Protein AF-A0A8J4UG43-F1 (afdb_monomer)

pLDDT: mean 91.58, std 9.2, range [44.0, 98.44]

Mean predicted aligned error: 5.38 Å

Radius of gyration: 19.92 Å; Cα contacts (8 Å, |Δi|>4): 202; chains: 1; bounding box: 54×33×52 Å

Solvent-accessible surface area (backbone atoms only — not comparable to full-atom values): 10494 Å² total; per-residue (Å²): 132,81,56,69,55,61,53,31,45,53,49,26,54,75,75,66,57,68,67,96,43,93,87,54,77,68,93,48,32,61,61,48,45,53,50,62,75,67,64,68,85,83,70,58,54,83,41,35,83,60,60,64,52,72,51,45,75,78,37,59,25,70,85,24,69,47,78,42,70,67,88,62,90,54,95,55,80,88,52,62,38,38,77,36,69,38,96,32,69,54,40,71,48,70,89,78,58,53,53,85,73,71,46,45,68,70,55,48,74,74,65,58,68,90,84,86,84,85,63,78,50,58,58,57,38,90,40,59,48,76,48,80,60,77,47,72,45,60,48,98,85,68,45,77,76,46,78,51,63,68,82,70,48,76,42,60,54,73,48,87,50,59,80,45,112

Nearest PDB structures (foldseek):
  8zuh-assembly2_C  TM=9.107E-01  e=2.304E-14  Bos taurus
  8zuh-assembly1_A  TM=9.076E-01  e=2.968E-14  Bos taurus
  2e31-assembly1_A  TM=8.973E-01  e=3.809E-11  Mus musculus
  3wso-assembly1_A  TM=8.704E-01  e=3.150E-11  Homo sapiens
  2rj2-assembly1_A  TM=9.251E-01  e=3.012E-09  Mus musculus

InterPro domains:
  IPR007397 F-box associated (FBA) domain [PF04300] (33-165)
  IPR007397 F-box associated (FBA) domain [PS51114] (32-165)
  IPR007397 F-box associated (FBA) domain [SM01198] (29-164)
  IPR008979 Galactose-binding-like domain superfamily [SSF49785] (29-165)
  IPR039752 F-box only protein [PTHR12125] (2-164)

Structure (mmCIF, N/CA/C/O backbone):
data_AF-A0A8J4UG43-F1
#
_entry.id   AF-A0A8J4UG43-F1
#
loop_
_atom_site.group_PDB
_atom_site.id
_atom_site.type_symbol
_atom_site.label_atom_id
_atom_site.label_alt_id
_atom_site.label_comp_id
_atom_site.label_asym_id
_atom_site.label_entity_id
_atom_site.label_seq_id
_atom_site.pdbx_PDB_ins_code
_atom_site.Cartn_x
_atom_site.Cartn_y
_atom_site.Cartn_z
_atom_site.occupancy
_atom_site.B_iso_or_equiv
_atom_site.auth_seq_id
_atom_site.auth_comp_id
_atom_site.auth_asym_id
_atom_site.auth_atom_id
_atom_site.pdbx_PDB_model_num
ATOM 1 N N . MET A 1 1 ? -34.889 11.822 26.744 1.00 44.00 1 MET A N 1
ATOM 2 C CA . MET A 1 1 ? -33.755 1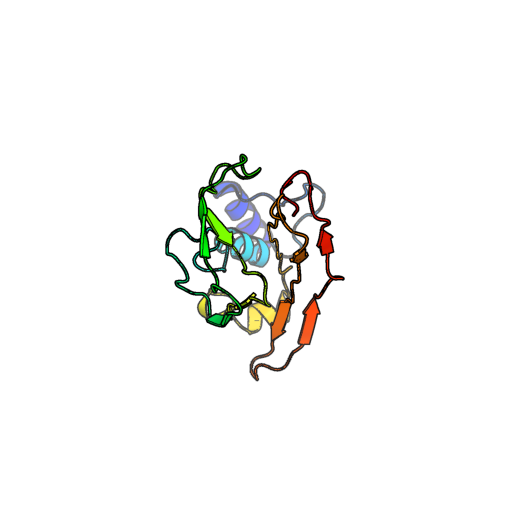0.911 26.492 1.00 44.00 1 MET A CA 1
ATOM 3 C C . MET A 1 1 ? -33.428 11.083 25.016 1.00 44.00 1 MET A C 1
ATOM 5 O O . MET A 1 1 ? -34.271 10.751 24.198 1.00 44.00 1 MET A O 1
ATOM 9 N N . VAL A 1 2 ? -32.352 11.799 24.679 1.00 48.59 2 VAL A N 1
ATOM 10 C CA . VAL A 1 2 ? -31.988 12.043 23.271 1.00 48.59 2 VAL A CA 1
ATOM 11 C C . VAL A 1 2 ? -31.530 10.707 22.702 1.00 48.59 2 VAL A C 1
ATOM 13 O O . VAL A 1 2 ? -30.655 10.079 23.294 1.00 48.59 2 VAL A O 1
ATOM 16 N N . ASP A 1 3 ? -32.149 10.252 21.617 1.00 66.00 3 ASP A N 1
ATOM 17 C CA . ASP A 1 3 ? -31.698 9.061 20.905 1.00 66.00 3 ASP A CA 1
ATOM 18 C C . ASP A 1 3 ? -30.245 9.291 20.456 1.00 66.00 3 ASP A C 1
ATOM 20 O O . ASP A 1 3 ? -29.965 10.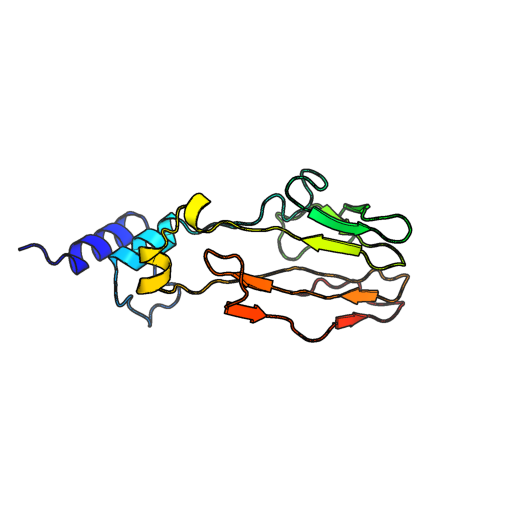196 19.663 1.00 66.00 3 ASP A O 1
ATOM 24 N N . ASN A 1 4 ? -29.315 8.512 21.024 1.00 77.62 4 ASN A N 1
ATOM 25 C CA . ASN A 1 4 ? -27.881 8.579 20.727 1.00 77.62 4 ASN A CA 1
ATOM 26 C C . ASN A 1 4 ? -27.651 8.489 19.207 1.00 77.62 4 ASN A C 1
ATOM 28 O O . ASN A 1 4 ? -26.819 9.199 18.650 1.00 77.62 4 ASN A O 1
ATOM 32 N N . THR A 1 5 ? -28.476 7.697 18.523 1.00 81.56 5 THR A N 1
ATOM 33 C CA . THR A 1 5 ? -28.473 7.506 17.071 1.00 81.56 5 THR A CA 1
ATOM 34 C C . THR A 1 5 ? -28.768 8.809 16.330 1.00 81.56 5 THR A C 1
ATOM 36 O O . THR A 1 5 ? -27.956 9.252 15.516 1.00 81.56 5 THR A O 1
ATOM 39 N N . ALA A 1 6 ? -29.881 9.470 16.667 1.00 84.25 6 ALA A N 1
ATOM 40 C CA . ALA A 1 6 ? -30.313 10.715 16.032 1.00 84.25 6 ALA A CA 1
ATOM 41 C C . ALA A 1 6 ? -29.312 11.858 16.263 1.00 84.25 6 ALA A C 1
ATOM 43 O O . ALA A 1 6 ? -29.104 12.701 15.389 1.00 84.25 6 ALA A O 1
ATOM 44 N N . PHE A 1 7 ? -28.647 11.872 17.424 1.00 87.94 7 PHE A N 1
ATOM 45 C CA . PHE A 1 7 ? -27.578 12.828 17.702 1.00 87.94 7 PHE A CA 1
ATOM 46 C C . PHE A 1 7 ? -26.383 12.656 16.749 1.00 87.94 7 PHE A C 1
ATOM 48 O O . PHE A 1 7 ? -25.916 13.639 16.165 1.00 87.94 7 PHE A O 1
ATOM 55 N N . TRP A 1 8 ? -25.885 11.427 16.570 1.00 87.38 8 TRP A N 1
ATOM 56 C CA . TRP A 1 8 ? -24.735 11.166 15.694 1.00 87.38 8 TRP A CA 1
ATOM 57 C C . TRP A 1 8 ? -25.068 11.315 14.213 1.00 87.38 8 TRP A C 1
ATOM 59 O O . TRP A 1 8 ? -24.236 11.821 13.458 1.00 87.38 8 TRP A O 1
ATOM 69 N N . GLU A 1 9 ? -26.276 10.941 13.803 1.00 87.00 9 GLU A N 1
ATOM 70 C CA . GLU A 1 9 ? -26.775 11.170 12.447 1.00 87.00 9 GLU A CA 1
ATOM 71 C C . GLU A 1 9 ? -26.814 12.667 12.112 1.00 87.00 9 GLU A C 1
ATOM 73 O O . GLU A 1 9 ? -26.222 13.108 11.121 1.00 87.00 9 GLU A O 1
ATOM 78 N N . GLU A 1 10 ? -27.428 13.479 12.978 1.00 87.69 10 GLU A N 1
ATOM 79 C CA . GLU A 1 10 ? -27.500 14.929 12.786 1.00 87.69 10 GLU A CA 1
ATOM 80 C C . GLU A 1 10 ? -26.104 15.561 12.768 1.00 87.69 10 GLU A C 1
ATOM 82 O O . GLU A 1 10 ? -25.826 16.459 11.967 1.00 87.69 10 GLU A O 1
ATOM 87 N N . ARG A 1 11 ? -25.188 15.067 13.606 1.00 89.31 11 ARG A N 1
ATOM 88 C CA . ARG A 1 11 ? -23.796 15.516 13.597 1.00 89.31 11 ARG A CA 1
ATOM 89 C C . ARG A 1 11 ? -23.087 15.170 12.288 1.00 89.31 11 ARG A C 1
ATOM 91 O O . ARG A 1 11 ? -22.426 16.041 11.724 1.00 89.31 11 ARG A O 1
ATOM 98 N N . CYS A 1 12 ? -23.244 13.944 11.784 1.00 89.44 12 CYS A N 1
ATOM 99 C CA . CYS A 1 12 ? -22.698 13.543 10.486 1.00 89.44 12 CYS A CA 1
ATOM 100 C C . CYS A 1 12 ? -23.204 14.458 9.373 1.00 89.44 12 CYS A C 1
ATOM 102 O O . CYS A 1 12 ? -22.407 14.958 8.581 1.00 89.44 12 CYS A O 1
ATOM 104 N N . ARG A 1 13 ? -24.511 14.743 9.367 1.00 87.44 13 ARG A N 1
ATOM 105 C CA . ARG A 1 13 ? -25.145 15.632 8.391 1.00 87.44 13 ARG A CA 1
ATOM 106 C C . ARG A 1 13 ? -24.562 17.045 8.431 1.00 87.44 13 ARG A C 1
ATOM 108 O O . ARG A 1 13 ? -24.238 17.587 7.377 1.00 87.44 13 ARG A O 1
ATOM 115 N N . ARG A 1 14 ? -24.400 17.629 9.625 1.00 90.31 14 ARG A N 1
ATOM 116 C CA . ARG A 1 14 ? -23.824 18.978 9.811 1.00 90.31 14 ARG A CA 1
ATOM 117 C C . ARG A 1 14 ? -22.368 19.070 9.370 1.00 90.31 14 ARG A C 1
ATOM 119 O O . ARG A 1 14 ? -21.974 20.084 8.807 1.00 90.31 14 ARG A O 1
ATOM 126 N N . GLU A 1 15 ? -21.585 18.023 9.617 1.00 91.56 15 GLU A N 1
ATOM 127 C CA . GLU A 1 15 ? -20.172 17.953 9.218 1.00 91.56 15 GLU A CA 1
ATOM 128 C C . GLU A 1 15 ? -19.986 17.439 7.771 1.00 91.56 15 GLU A C 1
ATOM 130 O O . GLU A 1 15 ? -18.860 17.317 7.295 1.00 91.56 15 GLU A O 1
ATOM 135 N N . GLY A 1 16 ? -21.077 17.172 7.042 1.00 87.94 16 GLY A N 1
ATOM 136 C CA . GLY A 1 16 ? -21.054 16.790 5.627 1.00 87.94 16 GLY A CA 1
ATOM 137 C C . GLY A 1 16 ? -20.704 15.324 5.352 1.00 87.94 16 GLY A C 1
ATOM 138 O O . GLY A 1 16 ? -20.511 14.953 4.192 1.00 87.94 16 GLY A O 1
ATOM 139 N N . TYR A 1 17 ? -20.649 14.472 6.377 1.00 87.12 17 TYR A N 1
ATOM 140 C CA . TYR A 1 17 ? -20.407 13.042 6.211 1.00 87.12 17 TYR A CA 1
ATOM 141 C C . TYR A 1 17 ? -21.665 12.344 5.697 1.00 87.12 17 TYR A C 1
ATOM 143 O O . TYR A 1 17 ? -22.725 12.389 6.321 1.00 87.12 17 TYR A O 1
ATOM 151 N N . LYS A 1 18 ? -21.532 11.672 4.553 1.00 79.50 18 LYS A N 1
ATOM 152 C CA . LYS A 1 18 ? -22.605 10.904 3.918 1.00 79.50 18 LYS A CA 1
ATOM 153 C C . LYS A 1 18 ? -22.170 9.450 3.747 1.00 79.50 18 LYS A C 1
ATOM 155 O O . LYS A 1 18 ? -20.999 9.219 3.426 1.00 79.50 18 LYS A O 1
ATOM 160 N N . PRO A 1 19 ? -23.071 8.473 3.944 1.00 74.31 19 PRO A N 1
ATOM 161 C CA . PRO A 1 19 ? -22.784 7.084 3.615 1.00 74.31 19 PRO A CA 1
ATOM 162 C C . PRO A 1 19 ? -22.333 6.963 2.157 1.00 74.31 19 PRO A C 1
ATOM 164 O O . PRO A 1 19 ? -22.880 7.617 1.273 1.00 74.31 19 PRO A O 1
ATOM 167 N N . LEU A 1 20 ? -21.342 6.108 1.897 1.00 65.38 20 LEU A N 1
ATOM 168 C CA . LEU A 1 20 ? -20.841 5.852 0.538 1.00 65.38 20 LEU A CA 1
ATOM 169 C C . LEU A 1 20 ? -21.920 5.277 -0.391 1.00 65.38 20 LEU A C 1
ATOM 171 O O . LEU A 1 20 ? -21.807 5.383 -1.607 1.00 65.38 20 LEU A O 1
ATOM 175 N N . ASN A 1 21 ? -22.953 4.662 0.185 1.00 64.50 21 ASN A N 1
ATOM 176 C CA . ASN A 1 21 ? -24.079 4.108 -0.539 1.00 64.50 21 ASN A CA 1
ATOM 177 C C . ASN A 1 21 ? -25.377 4.557 0.144 1.00 64.50 21 ASN A C 1
ATOM 179 O O . ASN A 1 21 ? -25.623 4.186 1.292 1.00 64.50 21 ASN A O 1
ATOM 183 N N . ASN A 1 22 ? -26.210 5.330 -0.562 1.00 57.94 22 ASN A N 1
ATOM 184 C CA . ASN A 1 22 ? -27.476 5.864 -0.037 1.00 57.94 22 ASN A CA 1
ATOM 185 C C . ASN A 1 22 ? -28.456 4.764 0.415 1.00 57.94 22 ASN A C 1
ATOM 187 O O . ASN A 1 22 ? -29.377 5.045 1.173 1.00 57.94 22 ASN A O 1
ATOM 191 N N . HIS A 1 23 ? -28.252 3.515 -0.017 1.00 55.84 23 HIS A N 1
ATOM 192 C CA . HIS A 1 23 ? -29.075 2.367 0.372 1.00 55.84 23 HIS A CA 1
ATOM 193 C C . HIS A 1 23 ? -28.571 1.623 1.620 1.00 55.84 23 HIS A C 1
ATOM 195 O O . HIS A 1 23 ? -29.216 0.675 2.062 1.00 55.84 23 HIS A O 1
ATOM 201 N N . ARG A 1 24 ? -27.424 2.011 2.193 1.00 64.56 24 ARG A N 1
ATOM 202 C CA . ARG A 1 24 ? -26.874 1.401 3.413 1.00 64.56 24 ARG A CA 1
ATOM 203 C C . ARG A 1 24 ? -26.819 2.437 4.527 1.00 64.56 24 ARG A C 1
ATOM 205 O O . ARG A 1 24 ? -25.804 3.105 4.715 1.00 64.56 24 ARG A O 1
ATOM 212 N N . VAL A 1 25 ? -27.920 2.551 5.265 1.00 69.56 25 VAL A N 1
ATOM 213 C CA . VAL A 1 25 ? -27.954 3.312 6.520 1.00 69.56 25 VAL A CA 1
ATOM 214 C C . VAL A 1 25 ? -26.957 2.668 7.495 1.00 69.56 25 VAL A C 1
ATOM 216 O O . VAL A 1 25 ? -27.005 1.445 7.677 1.00 69.56 25 VAL A O 1
ATOM 219 N N . PRO A 1 26 ? -26.025 3.435 8.091 1.00 75.12 26 PRO A N 1
ATOM 220 C CA . PRO A 1 26 ? -25.124 2.909 9.105 1.00 75.12 26 PRO A CA 1
ATOM 221 C C . PRO A 1 26 ? -25.904 2.285 10.263 1.00 75.12 26 PRO A C 1
ATOM 223 O O . PRO A 1 26 ? -26.819 2.900 10.802 1.00 75.12 26 PRO A O 1
ATOM 226 N N . ARG A 1 27 ? -25.524 1.066 10.662 1.00 75.69 27 ARG A N 1
ATOM 227 C CA . ARG A 1 27 ? -26.097 0.409 11.849 1.00 75.69 27 ARG A CA 1
ATOM 228 C C . ARG A 1 27 ? -25.685 1.108 13.146 1.00 75.69 27 ARG A C 1
ATOM 230 O O . ARG A 1 27 ? -26.458 1.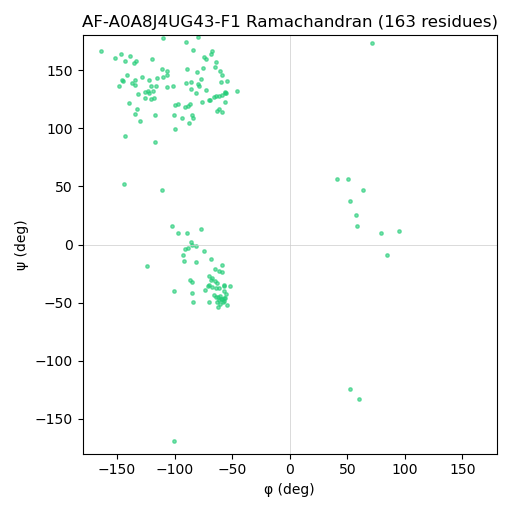126 14.093 1.00 75.69 27 ARG A O 1
ATOM 237 N N . ASP A 1 28 ? -24.495 1.705 13.151 1.00 86.00 28 ASP A N 1
ATOM 238 C CA . ASP A 1 28 ? -23.965 2.516 14.241 1.00 86.00 28 ASP A CA 1
ATOM 239 C C . ASP A 1 28 ? -23.443 3.848 13.677 1.00 86.00 28 ASP A C 1
ATOM 241 O O . ASP A 1 28 ? -22.403 3.916 13.011 1.00 86.00 28 ASP A O 1
ATOM 245 N N . TRP A 1 29 ? -24.194 4.920 13.932 1.00 86.56 29 TRP A N 1
ATOM 246 C CA . TRP A 1 29 ? -23.847 6.272 13.497 1.00 86.56 29 TRP A CA 1
ATOM 247 C C . TRP A 1 29 ? -22.643 6.858 14.240 1.00 86.56 29 TRP A C 1
ATOM 249 O O . TRP A 1 29 ? -21.925 7.685 13.672 1.00 86.56 29 TRP A O 1
ATOM 259 N N . GLN A 1 30 ? -22.382 6.425 15.475 1.00 88.56 30 GLN A N 1
ATOM 260 C CA . GLN A 1 30 ? -21.212 6.853 16.234 1.00 88.56 30 GLN A CA 1
ATOM 261 C C . GLN A 1 30 ? -19.941 6.263 15.621 1.00 88.56 30 GLN A C 1
ATOM 263 O O . GLN A 1 30 ? -18.990 7.000 15.337 1.00 88.56 30 GLN A O 1
ATOM 268 N N . ALA A 1 31 ? -19.935 4.952 15.364 1.00 88.44 31 ALA A N 1
ATOM 269 C CA . ALA A 1 31 ? -18.823 4.286 14.693 1.00 88.44 31 ALA A CA 1
ATOM 270 C C . ALA A 1 31 ? -18.599 4.864 13.288 1.00 88.44 31 ALA A C 1
ATOM 272 O O . ALA A 1 31 ? -17.466 5.194 12.931 1.00 88.44 31 ALA A O 1
ATOM 273 N N . PHE A 1 32 ? -19.675 5.082 12.522 1.00 89.75 32 PHE A N 1
ATOM 274 C CA . PHE A 1 32 ? -19.603 5.719 11.205 1.00 89.75 32 PHE A CA 1
ATOM 275 C C . PHE A 1 32 ? -18.956 7.108 11.262 1.00 89.75 32 PHE A C 1
ATOM 277 O O . PHE A 1 32 ? -18.016 7.378 10.514 1.00 89.75 32 PHE A O 1
ATOM 284 N N . TYR A 1 33 ? -19.399 7.966 12.185 1.00 90.38 33 TYR A N 1
ATOM 285 C CA . TYR A 1 33 ? -18.815 9.291 12.381 1.00 90.38 33 TYR A CA 1
ATOM 286 C C . TYR A 1 33 ? -17.308 9.214 12.672 1.00 90.38 33 TYR A C 1
ATOM 288 O O . TYR A 1 33 ? -16.516 9.941 12.066 1.00 90.38 33 TYR A O 1
ATOM 296 N N . VAL A 1 34 ? -16.893 8.312 13.570 1.00 90.00 34 VAL A N 1
ATOM 297 C CA . VAL A 1 34 ? -15.476 8.115 13.918 1.00 90.00 34 VAL A CA 1
ATOM 298 C C . VAL A 1 34 ? -14.665 7.654 12.705 1.00 90.00 34 VAL A C 1
ATOM 300 O O . VAL A 1 34 ? -13.590 8.207 12.457 1.00 90.00 34 VAL A O 1
ATOM 303 N N . LEU A 1 35 ? -15.176 6.691 11.931 1.00 91.75 35 LEU A N 1
ATOM 304 C CA . LEU A 1 35 ? -14.524 6.201 10.713 1.00 91.75 35 LEU A CA 1
ATOM 305 C C . LEU A 1 35 ? -14.374 7.313 9.677 1.00 91.75 35 LEU A C 1
ATOM 307 O O . LEU A 1 35 ? -13.275 7.521 9.167 1.00 91.75 35 LEU A O 1
ATOM 311 N N . CYS A 1 36 ? -15.440 8.069 9.409 1.00 90.38 36 CYS A N 1
ATOM 312 C CA . CYS A 1 36 ? -15.409 9.194 8.479 1.00 90.38 36 CYS A CA 1
ATOM 313 C C . CYS A 1 36 ? -14.394 10.254 8.904 1.00 90.38 36 CYS A C 1
ATOM 315 O O . CYS A 1 36 ? -13.566 10.669 8.095 1.00 90.38 36 CYS A O 1
ATOM 317 N N . LYS A 1 37 ? -14.404 10.637 10.183 1.00 90.50 37 LYS A N 1
ATOM 318 C CA . LYS A 1 37 ? -13.503 11.659 10.720 1.00 90.50 37 LYS A CA 1
ATOM 319 C C . LYS A 1 37 ? -12.031 11.244 10.687 1.00 90.50 37 LYS A C 1
ATOM 321 O O . LYS A 1 37 ? -11.156 12.096 10.559 1.00 90.50 37 LYS A O 1
ATOM 326 N N . LYS A 1 38 ? -11.737 9.949 10.831 1.00 91.62 38 LYS A N 1
ATOM 327 C CA . LYS A 1 38 ? -10.361 9.418 10.817 1.00 91.62 38 LYS A CA 1
ATOM 328 C C . LYS A 1 38 ? -9.891 8.973 9.431 1.00 91.62 38 LYS A C 1
ATOM 330 O O . LYS A 1 38 ? -8.698 8.685 9.280 1.00 91.62 38 LYS A O 1
ATOM 335 N N . ARG A 1 39 ? -10.781 8.933 8.433 1.00 93.06 39 ARG A N 1
ATOM 336 C CA . ARG A 1 39 ? -10.507 8.421 7.085 1.00 93.06 39 ARG A CA 1
ATOM 337 C C . ARG A 1 39 ? -9.407 9.221 6.393 1.00 93.06 39 ARG A C 1
ATOM 339 O O . ARG A 1 39 ? -9.569 10.396 6.086 1.00 93.06 39 ARG A O 1
ATOM 346 N N . ARG A 1 40 ? -8.296 8.548 6.107 1.00 95.38 40 ARG A N 1
ATOM 347 C CA . ARG A 1 40 ? -7.146 9.068 5.356 1.00 95.38 40 ARG A CA 1
ATOM 348 C C . ARG A 1 40 ? -6.272 7.905 4.894 1.00 95.38 40 ARG A C 1
ATOM 350 O O . ARG A 1 40 ? -6.410 6.800 5.419 1.00 95.38 40 ARG A O 1
ATOM 357 N N . ASN A 1 41 ? -5.348 8.159 3.970 1.00 96.44 41 ASN A N 1
ATOM 358 C CA . ASN A 1 41 ? -4.300 7.188 3.663 1.00 96.44 41 ASN A CA 1
ATOM 359 C C . ASN A 1 41 ? -3.384 7.018 4.889 1.00 96.44 41 ASN A C 1
ATOM 361 O O . ASN A 1 41 ? -2.904 8.004 5.449 1.00 96.44 41 ASN A O 1
ATOM 365 N N . LEU A 1 42 ? -3.189 5.774 5.329 1.00 97.88 42 LEU A N 1
ATOM 366 C CA . LEU A 1 42 ? -2.340 5.444 6.477 1.00 97.88 42 LEU A CA 1
ATOM 367 C C . LEU A 1 42 ? -0.891 5.135 6.069 1.00 97.88 42 LEU A C 1
ATOM 369 O O . LEU A 1 42 ? -0.016 5.115 6.937 1.00 97.88 42 LEU A O 1
ATOM 373 N N . LEU A 1 43 ? -0.634 4.921 4.774 1.00 97.31 43 LEU A N 1
ATOM 374 C CA . LEU A 1 43 ? 0.714 4.782 4.237 1.00 97.31 43 LEU A CA 1
ATOM 375 C C . LEU A 1 43 ? 1.416 6.138 4.215 1.00 97.31 43 LEU A C 1
ATOM 377 O O . LEU A 1 43 ? 0.894 7.147 3.738 1.00 97.31 43 LEU A O 1
ATOM 381 N N . LYS A 1 44 ? 2.651 6.144 4.698 1.00 97.25 44 LYS A N 1
ATOM 382 C CA . LYS A 1 44 ? 3.577 7.262 4.565 1.00 97.25 44 LYS A CA 1
ATOM 383 C C . LYS A 1 44 ? 4.202 7.239 3.181 1.00 97.25 44 LYS A C 1
ATOM 385 O O . LYS A 1 44 ? 4.625 6.178 2.724 1.00 97.25 44 LYS A O 1
ATOM 390 N N . ASN A 1 45 ? 4.323 8.424 2.584 1.00 96.81 45 ASN A N 1
ATOM 391 C CA . ASN A 1 45 ? 5.042 8.646 1.330 1.00 96.81 45 ASN A CA 1
ATOM 392 C C . ASN A 1 45 ? 4.627 7.660 0.206 1.00 96.81 45 ASN A C 1
ATOM 394 O O . ASN A 1 45 ? 5.474 6.928 -0.313 1.00 96.81 45 ASN A O 1
ATOM 398 N N . PRO A 1 46 ? 3.325 7.587 -0.143 1.00 96.25 46 PRO A N 1
ATOM 399 C CA . PRO A 1 46 ? 2.841 6.668 -1.175 1.00 96.25 46 PRO A CA 1
ATOM 400 C C . PRO A 1 46 ? 3.347 7.029 -2.582 1.00 96.25 46 PRO A C 1
ATOM 402 O O . PRO A 1 46 ? 3.571 6.130 -3.381 1.00 96.25 46 PRO A O 1
ATOM 405 N N . ASN A 1 47 ? 3.607 8.314 -2.854 1.00 94.69 47 ASN A N 1
ATOM 406 C CA . ASN A 1 47 ? 3.935 8.830 -4.191 1.00 94.69 47 ASN A CA 1
ATOM 407 C C . ASN A 1 47 ? 5.437 9.101 -4.403 1.00 94.69 47 ASN A C 1
ATOM 409 O O . ASN A 1 47 ? 5.807 9.831 -5.312 1.00 94.69 47 ASN A O 1
ATOM 413 N N . ALA A 1 48 ? 6.317 8.569 -3.545 1.00 95.56 48 ALA A N 1
ATOM 414 C CA . ALA A 1 48 ? 7.771 8.788 -3.605 1.00 95.56 48 ALA A CA 1
ATOM 415 C C . ALA A 1 48 ? 8.242 10.263 -3.508 1.00 95.56 48 ALA A C 1
ATOM 417 O O . ALA A 1 48 ? 9.409 10.562 -3.782 1.00 95.56 48 ALA A O 1
ATOM 418 N N . ASP A 1 49 ? 7.383 11.186 -3.058 1.00 93.69 49 ASP A N 1
ATOM 419 C CA . ASP A 1 49 ? 7.707 12.613 -2.897 1.00 93.69 49 ASP A CA 1
ATOM 420 C C . ASP A 1 49 ? 8.911 12.837 -1.976 1.00 93.69 49 ASP A C 1
ATOM 422 O O . ASP A 1 49 ? 9.745 13.710 -2.224 1.00 93.69 49 ASP A O 1
ATOM 426 N N . ASN A 1 50 ? 9.038 12.005 -0.937 1.00 94.81 50 ASN A N 1
ATOM 427 C CA . ASN A 1 50 ? 10.146 12.037 0.014 1.00 94.81 50 ASN A CA 1
ATOM 428 C C . ASN A 1 50 ? 11.063 10.812 -0.125 1.00 94.81 50 ASN A C 1
ATOM 430 O O . ASN A 1 50 ? 11.409 10.142 0.856 1.00 94.81 50 ASN A O 1
ATOM 434 N N . ARG A 1 51 ? 11.435 10.487 -1.367 1.00 93.88 51 ARG A N 1
ATOM 435 C CA . ARG A 1 51 ? 12.269 9.327 -1.706 1.00 93.88 51 ARG A CA 1
ATOM 436 C C . ARG A 1 51 ? 11.711 8.033 -1.106 1.00 93.88 51 ARG A C 1
ATOM 438 O O . ARG A 1 51 ? 10.548 7.729 -1.324 1.00 93.88 51 ARG A O 1
ATOM 445 N N . PHE A 1 52 ? 12.499 7.301 -0.319 1.00 95.94 52 PHE A N 1
ATOM 446 C CA . PHE A 1 52 ? 12.101 6.058 0.355 1.00 95.94 52 PHE A CA 1
ATOM 447 C C . PHE A 1 52 ? 11.676 6.262 1.814 1.00 95.94 52 PHE A C 1
ATOM 449 O O . PHE A 1 52 ? 11.506 5.294 2.550 1.00 95.94 52 PHE A O 1
ATOM 456 N N . SER A 1 53 ? 11.508 7.510 2.265 1.00 97.38 53 SER A N 1
ATOM 457 C CA . SER A 1 53 ? 11.135 7.792 3.653 1.00 97.38 53 SER A CA 1
ATOM 458 C C . SER A 1 53 ? 9.838 7.075 4.031 1.00 97.38 53 SER A C 1
ATOM 460 O O . SER A 1 53 ? 8.853 7.136 3.296 1.00 97.38 53 SER A O 1
ATOM 462 N N . GLY A 1 54 ? 9.848 6.377 5.168 1.00 96.38 54 GLY A N 1
ATOM 463 C CA . GLY A 1 54 ? 8.714 5.589 5.659 1.00 96.38 54 GLY A CA 1
ATOM 464 C C . GLY A 1 54 ? 8.603 4.169 5.095 1.00 96.38 54 GLY A C 1
ATOM 465 O O . GLY A 1 54 ? 7.812 3.395 5.629 1.00 96.38 54 GLY A O 1
ATOM 466 N N . TRP A 1 55 ? 9.399 3.801 4.089 1.00 98.25 55 TRP A N 1
ATOM 467 C CA . TRP A 1 55 ? 9.444 2.448 3.533 1.00 98.25 55 TRP A CA 1
ATOM 468 C C . TRP A 1 55 ? 10.658 1.675 4.050 1.00 98.25 55 TRP A C 1
ATOM 470 O O . TRP A 1 55 ? 11.770 2.197 4.091 1.00 98.25 55 TRP A O 1
ATOM 480 N N . ASN A 1 56 ? 10.445 0.414 4.424 1.00 98.31 56 ASN A N 1
ATOM 481 C CA . ASN A 1 56 ? 11.512 -0.536 4.703 1.00 98.31 56 ASN A CA 1
ATOM 482 C C . ASN A 1 56 ? 11.852 -1.292 3.417 1.00 98.31 56 ASN A C 1
ATOM 484 O O . ASN A 1 56 ? 10.987 -1.977 2.871 1.00 98.31 56 ASN A O 1
ATOM 488 N N . ILE A 1 57 ? 13.082 -1.167 2.930 1.00 98.25 57 ILE A N 1
ATOM 489 C CA . ILE A 1 57 ? 13.532 -1.892 1.741 1.00 98.25 57 ILE A CA 1
ATOM 490 C C . ILE A 1 57 ? 13.983 -3.285 2.182 1.00 98.25 57 ILE A C 1
ATOM 492 O O . ILE A 1 57 ? 14.997 -3.417 2.862 1.00 98.25 57 ILE A O 1
ATOM 496 N N . LEU A 1 58 ? 13.200 -4.302 1.826 1.00 98.06 58 LEU A N 1
ATOM 497 C CA . LEU A 1 58 ? 13.468 -5.703 2.160 1.00 98.06 58 LEU A CA 1
ATOM 498 C C . LEU A 1 58 ? 14.419 -6.336 1.146 1.00 98.06 58 LEU A C 1
ATOM 500 O O . LEU A 1 58 ? 15.351 -7.037 1.524 1.00 98.06 58 LEU A O 1
ATOM 504 N N . GLU A 1 59 ? 14.209 -6.029 -0.133 1.00 98.06 59 GLU A N 1
ATOM 505 C CA . GLU A 1 59 ? 15.062 -6.472 -1.232 1.00 98.06 59 GLU A CA 1
ATOM 506 C C . GLU A 1 59 ? 15.350 -5.303 -2.164 1.00 98.06 59 GLU A C 1
ATOM 508 O O . GLU A 1 59 ? 14.490 -4.453 -2.415 1.00 98.06 59 GLU A O 1
ATOM 513 N N . ASN A 1 60 ? 16.584 -5.248 -2.655 1.00 97.56 60 ASN A N 1
ATOM 514 C CA . ASN A 1 60 ? 17.098 -4.109 -3.401 1.00 97.56 60 ASN A CA 1
ATOM 515 C C . ASN A 1 60 ? 18.048 -4.562 -4.515 1.00 97.56 60 ASN A C 1
ATOM 517 O O . ASN A 1 60 ? 19.209 -4.150 -4.556 1.00 97.56 60 ASN A O 1
ATOM 521 N N . GLY A 1 61 ? 17.584 -5.497 -5.342 1.00 96.75 61 GLY A N 1
ATOM 522 C CA . GLY A 1 61 ? 18.395 -6.132 -6.371 1.00 96.75 61 GLY A CA 1
ATOM 523 C C . GLY A 1 61 ? 18.793 -5.196 -7.518 1.00 96.75 61 GLY A C 1
ATOM 524 O O . GLY A 1 61 ? 18.218 -4.126 -7.712 1.00 96.75 61 GLY A O 1
ATOM 525 N N . GLY A 1 62 ? 19.785 -5.630 -8.299 1.00 96.25 62 GLY A N 1
ATOM 526 C CA . GLY A 1 62 ? 20.262 -4.927 -9.491 1.00 96.25 62 GLY A CA 1
ATOM 527 C C . GLY A 1 62 ? 20.782 -3.528 -9.169 1.00 96.25 62 GLY A C 1
ATOM 528 O O . GLY A 1 62 ? 21.498 -3.329 -8.188 1.00 96.25 62 GLY A O 1
ATOM 529 N N . ASP A 1 63 ? 20.354 -2.548 -9.958 1.00 96.69 63 ASP A N 1
ATOM 530 C CA . ASP A 1 63 ? 20.651 -1.125 -9.751 1.00 96.69 63 ASP A CA 1
ATOM 531 C C . ASP A 1 63 ? 19.812 -0.486 -8.632 1.00 96.69 63 ASP A C 1
ATOM 533 O O . ASP A 1 63 ? 19.831 0.736 -8.470 1.00 96.69 63 ASP A O 1
ATOM 537 N N . LYS A 1 64 ? 19.138 -1.316 -7.819 1.00 97.56 64 LYS A N 1
ATOM 538 C CA . LYS A 1 64 ? 18.328 -0.943 -6.655 1.00 97.56 64 LYS A CA 1
ATOM 539 C C . LYS A 1 64 ? 17.014 -0.259 -7.043 1.00 97.56 64 LYS A C 1
ATOM 541 O O . LYS A 1 64 ? 16.740 0.044 -8.202 1.00 97.56 64 LYS A O 1
ATOM 546 N N . TRP A 1 65 ? 16.178 -0.019 -6.040 1.00 97.56 65 TRP A N 1
ATOM 547 C CA . TRP A 1 65 ? 15.015 0.840 -6.147 1.00 97.56 65 TRP A CA 1
ATOM 548 C C . TRP A 1 65 ? 15.432 2.251 -6.571 1.00 97.56 65 TRP A C 1
ATOM 550 O O . TRP A 1 65 ? 16.269 2.894 -5.931 1.00 97.56 65 TRP A O 1
ATOM 560 N N . GLY A 1 66 ? 14.776 2.752 -7.610 1.00 96.50 66 GLY A N 1
ATOM 561 C CA . GLY A 1 66 ? 14.860 4.132 -8.061 1.00 96.50 66 GLY A CA 1
ATOM 562 C C . GLY A 1 66 ? 13.565 4.900 -7.812 1.00 96.50 66 GLY A C 1
ATOM 563 O O . GLY A 1 66 ? 12.554 4.355 -7.359 1.00 96.50 66 GLY A O 1
ATOM 564 N N . ILE A 1 67 ? 13.596 6.183 -8.157 1.00 96.75 67 ILE A N 1
ATOM 565 C CA . ILE A 1 67 ? 12.419 7.052 -8.213 1.00 96.75 67 ILE A CA 1
ATOM 566 C C . ILE A 1 67 ? 12.331 7.560 -9.646 1.00 96.75 67 ILE A C 1
ATOM 568 O O . ILE A 1 67 ? 13.312 8.098 -10.157 1.00 96.75 67 ILE A O 1
ATOM 572 N N . GLY A 1 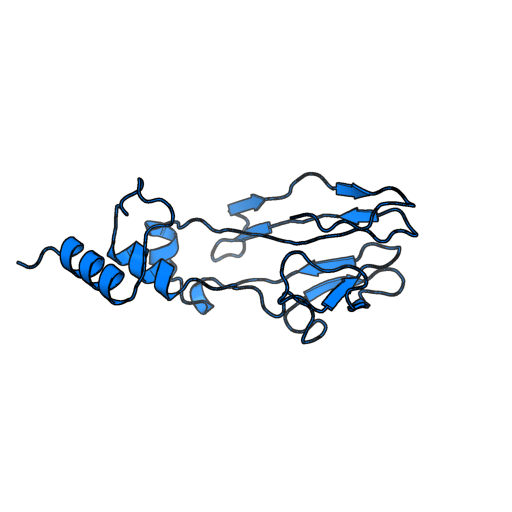68 ? 11.187 7.348 -10.284 1.00 92.69 68 GLY A N 1
ATOM 573 C CA . GLY A 1 68 ? 10.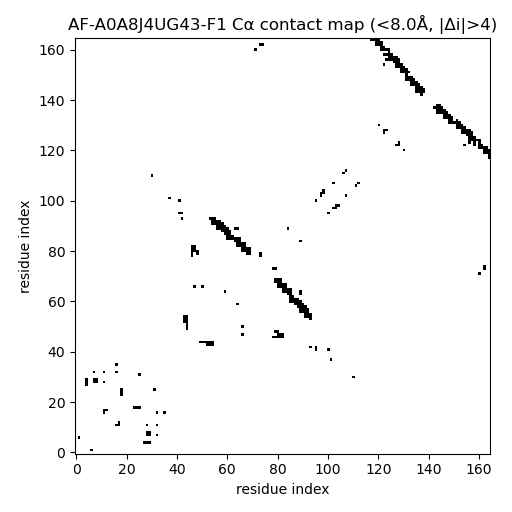912 7.817 -11.635 1.00 92.69 68 GLY A CA 1
ATOM 574 C C . GLY A 1 68 ? 9.947 8.996 -11.635 1.00 92.69 68 GLY A C 1
ATOM 575 O O . GLY A 1 68 ? 9.060 9.084 -10.782 1.00 92.69 68 GLY A O 1
ATOM 576 N N . ASP A 1 69 ? 10.106 9.875 -12.621 1.00 91.50 69 ASP A N 1
ATOM 577 C CA . ASP A 1 69 ? 9.120 10.897 -12.967 1.00 91.50 69 ASP A CA 1
ATOM 578 C C . ASP A 1 69 ? 8.119 10.338 -13.991 1.00 91.50 69 ASP A C 1
ATOM 580 O O . ASP A 1 69 ? 8.442 9.450 -14.794 1.00 91.50 69 ASP A O 1
ATOM 584 N N . LEU A 1 70 ? 6.886 10.850 -13.967 1.00 89.31 70 LEU A N 1
ATOM 585 C CA . LEU A 1 70 ? 5.832 10.415 -14.882 1.00 89.31 70 LEU A CA 1
ATOM 586 C C . LEU A 1 70 ? 6.177 10.726 -16.344 1.00 89.31 70 LEU A C 1
ATOM 588 O O . LEU A 1 70 ? 6.203 11.880 -16.758 1.00 89.31 70 LEU A O 1
ATOM 592 N N . GLN A 1 71 ? 6.357 9.676 -17.149 1.00 80.94 71 GLN A N 1
ATOM 593 C CA . GLN A 1 71 ? 6.423 9.799 -18.611 1.00 80.94 71 GLN A CA 1
ATOM 594 C C . GLN A 1 71 ? 5.029 9.782 -19.251 1.00 80.94 71 GLN A C 1
ATOM 596 O O . GLN A 1 71 ? 4.794 10.426 -20.271 1.00 80.94 71 GLN A O 1
ATOM 601 N N . LYS A 1 72 ? 4.096 9.043 -18.639 1.00 83.69 72 LYS A N 1
ATOM 602 C CA . LYS A 1 72 ? 2.676 9.018 -18.992 1.00 83.69 72 LYS A CA 1
ATOM 603 C C . LYS A 1 72 ? 1.845 9.567 -17.832 1.00 83.69 72 LYS A C 1
ATOM 605 O O . LYS A 1 72 ? 2.183 9.276 -16.681 1.00 83.69 72 LYS A O 1
ATOM 610 N N . PRO A 1 73 ? 0.760 10.314 -18.107 1.00 89.06 73 PRO A N 1
ATOM 611 C CA . PRO A 1 73 ? -0.130 10.800 -17.063 1.00 89.06 73 PRO A CA 1
ATOM 612 C C . PRO A 1 73 ? -0.655 9.654 -16.198 1.00 89.06 73 PRO A C 1
ATOM 614 O O . PRO A 1 73 ? -1.158 8.654 -16.712 1.00 89.06 73 PRO A O 1
ATOM 617 N N . HIS A 1 74 ? -0.549 9.818 -14.885 1.00 94.19 74 HIS A N 1
ATOM 618 C CA . HIS A 1 74 ? -1.183 8.922 -13.933 1.00 94.19 74 HIS A CA 1
ATOM 619 C C . HIS A 1 74 ? -2.691 9.247 -13.848 1.00 94.19 74 HIS A C 1
ATOM 621 O O . HIS A 1 74 ? -3.052 10.429 -13.902 1.00 94.19 74 HIS A O 1
ATOM 627 N N . PRO A 1 75 ? -3.593 8.251 -13.713 1.00 94.12 75 PRO A N 1
ATOM 628 C CA . PRO A 1 75 ? -5.034 8.507 -13.595 1.00 94.12 75 PRO A CA 1
ATOM 629 C C . PRO A 1 75 ? -5.401 9.424 -12.418 1.00 94.12 75 PRO A C 1
ATOM 631 O O . PRO A 1 75 ? -6.302 10.256 -12.522 1.00 94.12 75 PRO A O 1
ATOM 634 N N . ASP A 1 76 ? -4.667 9.310 -11.311 1.00 93.12 76 ASP A N 1
ATOM 635 C CA . ASP A 1 76 ? -4.660 10.303 -10.234 1.00 93.12 76 ASP A CA 1
ATOM 636 C C . ASP A 1 76 ? -3.667 11.432 -10.553 1.00 93.12 76 ASP A C 1
ATOM 638 O O . ASP A 1 76 ? -2.454 11.224 -10.532 1.00 93.12 76 ASP A O 1
ATOM 642 N N . LYS A 1 77 ? -4.198 12.633 -10.808 1.00 92.38 77 LYS A N 1
ATOM 643 C CA . LYS A 1 77 ? -3.438 13.840 -11.177 1.00 92.38 77 LYS A CA 1
ATOM 644 C C . LYS A 1 77 ? -2.560 14.398 -10.053 1.00 92.38 77 LYS A C 1
ATOM 646 O O . LYS A 1 77 ? -1.757 15.289 -10.309 1.00 92.38 77 LYS A O 1
ATOM 651 N N . THR A 1 78 ? -2.746 13.938 -8.816 1.00 91.75 78 THR A N 1
ATOM 652 C CA . THR A 1 78 ? -1.921 14.358 -7.673 1.00 91.75 78 THR A CA 1
ATOM 653 C C . THR A 1 78 ? -0.592 13.607 -7.607 1.00 91.75 78 THR A C 1
ATOM 655 O O . THR A 1 78 ? 0.330 14.041 -6.917 1.00 91.75 78 THR A O 1
ATOM 658 N N . VAL A 1 79 ? -0.471 12.500 -8.342 1.00 94.38 79 VAL A N 1
ATOM 659 C CA . VAL A 1 79 ? 0.756 11.712 -8.434 1.00 94.38 79 VAL A CA 1
ATOM 660 C C . VAL A 1 79 ? 1.689 12.372 -9.443 1.00 94.38 79 VAL A C 1
ATOM 662 O O . VAL A 1 79 ? 1.280 12.686 -10.557 1.00 94.38 79 VAL A O 1
ATOM 665 N N . THR A 1 80 ? 2.948 12.583 -9.057 1.00 93.12 80 THR A N 1
ATOM 666 C CA . THR A 1 80 ? 3.985 13.164 -9.935 1.00 93.12 80 THR A CA 1
ATOM 667 C C . THR A 1 80 ? 5.225 12.282 -10.075 1.00 93.12 80 THR A C 1
ATOM 669 O O . THR A 1 80 ? 5.981 12.431 -11.035 1.00 93.12 80 THR A O 1
ATOM 672 N N . LYS A 1 81 ? 5.410 11.332 -9.153 1.00 95.69 81 LYS A N 1
ATOM 673 C CA . LYS A 1 81 ? 6.551 10.419 -9.072 1.00 95.69 81 LYS A CA 1
ATOM 674 C C . LYS A 1 81 ? 6.086 9.010 -8.723 1.00 95.69 81 LYS A C 1
ATOM 676 O O . LYS A 1 81 ? 4.976 8.818 -8.229 1.00 95.69 81 LYS A O 1
ATOM 681 N N . TYR A 1 82 ? 6.948 8.031 -8.967 1.00 95.75 82 TYR A N 1
ATOM 682 C CA . TYR A 1 82 ? 6.722 6.634 -8.599 1.00 95.75 82 TYR A CA 1
ATOM 683 C C . TYR A 1 82 ? 8.027 5.931 -8.222 1.00 95.75 82 TYR A C 1
ATOM 685 O O . TYR A 1 82 ? 9.128 6.402 -8.512 1.00 95.75 82 TYR A O 1
ATOM 693 N N . PHE A 1 83 ? 7.899 4.779 -7.570 1.00 97.06 83 PHE A N 1
ATOM 694 C CA . PHE A 1 83 ? 9.018 3.888 -7.279 1.00 97.06 83 PHE A CA 1
ATOM 695 C C . PHE A 1 83 ? 9.270 2.961 -8.469 1.00 97.06 83 PHE A C 1
ATOM 697 O O . PHE A 1 83 ? 8.325 2.372 -8.987 1.00 97.06 83 PHE A O 1
ATOM 704 N N . VAL A 1 84 ? 10.528 2.796 -8.877 1.00 95.44 84 VAL A N 1
ATOM 705 C CA . VAL A 1 84 ? 10.905 1.908 -9.989 1.00 95.44 84 VAL A CA 1
ATOM 706 C C . VAL A 1 84 ? 11.839 0.806 -9.501 1.00 95.44 84 VAL A C 1
ATOM 708 O O . VAL A 1 84 ? 12.788 1.070 -8.763 1.00 95.44 84 VAL A O 1
ATOM 711 N N . THR A 1 85 ? 11.545 -0.433 -9.882 1.00 95.81 85 THR A N 1
ATOM 712 C CA . THR A 1 85 ? 12.365 -1.611 -9.579 1.00 95.81 85 THR A CA 1
ATOM 713 C C . THR A 1 85 ? 13.503 -1.766 -10.588 1.00 95.81 85 THR A C 1
ATOM 715 O O . THR A 1 85 ? 13.511 -1.132 -11.646 1.00 95.81 85 THR A O 1
ATOM 718 N N . SER A 1 86 ? 14.465 -2.632 -10.273 1.00 94.62 86 SER A N 1
ATOM 719 C CA . SER A 1 86 ? 15.545 -3.003 -11.191 1.00 94.62 86 SER A CA 1
ATOM 720 C C . SER A 1 86 ? 15.284 -4.359 -11.871 1.00 94.62 86 SER A C 1
ATOM 722 O O . SER A 1 86 ? 14.185 -4.903 -11.792 1.00 94.62 86 SER A O 1
ATOM 724 N N . TYR A 1 87 ? 16.295 -4.905 -12.553 1.00 92.56 87 TYR A N 1
ATOM 725 C CA . TYR A 1 87 ? 16.257 -6.206 -13.240 1.00 92.56 87 TYR A CA 1
ATOM 726 C C . TYR A 1 87 ? 16.311 -7.421 -12.295 1.00 92.56 87 TYR A C 1
ATOM 728 O O . TYR A 1 87 ? 16.156 -8.554 -12.740 1.00 92.56 87 TYR A O 1
ATOM 736 N N . TRP A 1 88 ? 16.506 -7.192 -10.995 1.00 94.62 88 TRP A N 1
ATOM 737 C CA . TRP A 1 88 ? 16.378 -8.195 -9.938 1.00 94.62 88 TRP A CA 1
ATOM 738 C C . TRP A 1 88 ? 15.292 -7.787 -8.933 1.00 94.62 88 TRP A C 1
ATOM 740 O O . TRP A 1 88 ? 14.976 -6.593 -8.850 1.00 94.62 88 TRP A O 1
ATOM 750 N N . PRO A 1 89 ? 14.750 -8.743 -8.148 1.00 95.19 89 PRO A N 1
ATOM 751 C CA . PRO A 1 89 ? 13.727 -8.481 -7.145 1.00 95.19 89 PRO A CA 1
ATOM 752 C C . PRO A 1 89 ? 14.019 -7.262 -6.269 1.00 95.19 89 PRO A C 1
ATOM 754 O O . PRO A 1 89 ? 15.121 -7.046 -5.757 1.00 95.19 89 PRO A O 1
ATOM 757 N N . CYS A 1 90 ? 12.991 -6.437 -6.140 1.00 97.88 90 CYS A N 1
ATOM 758 C CA . CYS A 1 90 ? 13.000 -5.195 -5.395 1.00 97.88 90 CYS A CA 1
ATOM 759 C C . CYS A 1 90 ? 11.711 -5.183 -4.575 1.00 97.88 90 CYS A C 1
ATOM 761 O O . CYS A 1 90 ? 10.621 -5.109 -5.136 1.00 97.88 90 CYS A O 1
ATOM 763 N N . ILE A 1 91 ? 11.830 -5.272 -3.251 1.00 98.25 91 ILE A N 1
ATOM 764 C CA . ILE A 1 91 ? 10.690 -5.393 -2.336 1.00 98.25 91 ILE A CA 1
ATOM 765 C C . ILE A 1 91 ? 10.790 -4.293 -1.287 1.00 98.25 91 ILE A C 1
ATOM 767 O O . ILE A 1 91 ? 11.836 -4.095 -0.664 1.00 98.25 91 ILE A O 1
ATOM 771 N N . LYS A 1 92 ? 9.687 -3.575 -1.074 1.00 98.19 92 LYS A N 1
ATOM 772 C CA . LYS A 1 92 ? 9.548 -2.571 -0.017 1.00 98.19 92 LYS A CA 1
ATOM 773 C C . LYS A 1 92 ? 8.289 -2.839 0.799 1.00 98.19 92 LYS A C 1
ATOM 775 O O . LYS A 1 92 ? 7.267 -3.229 0.246 1.00 98.19 92 LYS A O 1
ATOM 780 N N . ALA A 1 93 ? 8.346 -2.581 2.098 1.00 98.31 93 ALA A N 1
ATOM 781 C CA . ALA A 1 93 ? 7.248 -2.829 3.025 1.00 98.31 93 ALA A CA 1
ATOM 782 C C . ALA A 1 93 ? 7.028 -1.649 3.976 1.00 98.31 93 ALA A C 1
ATOM 784 O O . ALA A 1 93 ? 7.943 -0.873 4.258 1.00 98.31 93 ALA A O 1
ATOM 785 N N . GLN A 1 94 ? 5.811 -1.528 4.506 1.00 98.44 94 GLN A N 1
ATOM 786 C CA . GLN A 1 94 ? 5.489 -0.563 5.551 1.00 98.44 94 GLN A CA 1
ATOM 787 C C . GLN A 1 94 ? 4.554 -1.194 6.583 1.00 98.44 94 GLN A C 1
ATOM 789 O O . GLN A 1 94 ? 3.458 -1.633 6.251 1.00 98.44 94 GLN A O 1
ATOM 794 N N . LEU A 1 95 ? 4.983 -1.217 7.847 1.00 97.94 95 LEU A N 1
ATOM 795 C CA . LEU A 1 95 ? 4.165 -1.704 8.956 1.00 97.94 95 LEU A CA 1
ATOM 796 C C . LEU A 1 95 ? 3.323 -0.559 9.530 1.00 97.94 95 LEU A C 1
ATOM 798 O O . LEU A 1 95 ? 3.863 0.416 10.061 1.00 97.94 95 LEU A O 1
ATOM 802 N N . ILE A 1 96 ? 2.000 -0.701 9.473 1.00 97.94 96 ILE A N 1
ATOM 803 C CA . ILE A 1 96 ? 1.054 0.289 9.995 1.00 97.94 96 ILE A CA 1
ATOM 804 C C . ILE A 1 96 ? 0.554 -0.167 11.368 1.00 97.94 96 ILE A C 1
ATOM 806 O O . ILE A 1 96 ? -0.078 -1.208 11.507 1.00 97.94 96 ILE A O 1
ATOM 810 N N . SER A 1 97 ? 0.799 0.644 12.398 1.00 96.88 97 SER A N 1
ATOM 811 C CA . SER A 1 97 ? 0.178 0.454 13.714 1.00 96.88 97 SER A CA 1
ATOM 812 C C . SER A 1 97 ? -1.166 1.178 13.752 1.00 96.88 97 SER A C 1
ATOM 814 O O . SER A 1 97 ? -1.197 2.403 13.866 1.00 96.88 97 SER A O 1
ATOM 816 N N . LEU A 1 98 ? -2.265 0.424 13.660 1.00 96.44 98 LEU A N 1
ATOM 817 C CA . LEU A 1 98 ? -3.631 0.966 13.684 1.00 96.44 98 LEU A CA 1
ATOM 818 C C . LEU A 1 98 ? -3.910 1.776 14.961 1.00 96.44 98 LEU A C 1
ATOM 820 O O . LEU A 1 98 ? -4.444 2.882 14.880 1.00 96.44 98 LEU A O 1
ATOM 824 N N . GLU A 1 99 ? -3.425 1.303 16.110 1.00 95.38 99 GLU A N 1
ATOM 825 C CA . GLU A 1 99 ? -3.519 2.009 17.393 1.00 95.38 99 GLU A CA 1
ATOM 826 C C . GLU A 1 99 ? -2.859 3.393 17.344 1.00 95.38 99 GLU A C 1
ATOM 828 O O . GLU A 1 99 ? -3.500 4.398 17.653 1.00 95.38 99 GLU A O 1
ATOM 833 N N . LYS A 1 100 ? -1.618 3.485 16.841 1.00 95.88 100 LYS A N 1
ATOM 834 C CA . LYS A 1 100 ? -0.927 4.775 16.656 1.00 95.88 100 LYS A CA 1
ATOM 835 C C . LYS A 1 100 ? -1.603 5.671 15.616 1.00 95.88 100 LYS A C 1
ATOM 837 O O . LYS A 1 100 ? -1.390 6.879 15.628 1.00 95.88 100 LYS A O 1
ATOM 842 N N . GLN A 1 101 ? -2.410 5.101 14.718 1.00 95.81 101 GLN A N 1
ATOM 843 C CA . GLN A 1 101 ? -3.242 5.856 13.776 1.00 95.81 101 GLN A CA 1
ATOM 844 C C . GLN A 1 101 ? -4.595 6.285 14.365 1.00 95.81 101 GLN A C 1
ATOM 846 O O . GLN A 1 101 ? -5.356 6.987 13.688 1.00 95.81 101 GLN A O 1
ATOM 851 N N . GLY A 1 102 ? -4.865 5.929 15.624 1.00 93.75 102 GLY A N 1
ATOM 852 C CA . GLY A 1 102 ? -6.051 6.309 16.379 1.00 93.75 102 GLY A CA 1
ATOM 853 C C . GLY A 1 102 ? -7.179 5.278 16.349 1.00 93.75 102 GLY A C 1
ATOM 854 O O . GLY A 1 102 ? -8.287 5.623 16.755 1.00 93.75 102 GLY A O 1
ATOM 855 N N . TYR A 1 103 ? -6.939 4.061 15.872 1.00 95.00 103 TYR A N 1
ATOM 856 C CA . TYR A 1 103 ? -7.911 2.969 15.912 1.00 95.00 103 TYR A CA 1
ATOM 857 C C . TYR A 1 103 ? -7.576 2.060 17.097 1.00 95.00 103 TYR A C 1
ATOM 859 O O . TYR A 1 103 ? -6.635 1.271 17.023 1.00 95.00 103 TYR A O 1
ATOM 867 N N . SER A 1 104 ? -8.285 2.226 18.216 1.00 94.12 104 SER A N 1
ATOM 868 C CA . SER A 1 104 ? -8.036 1.440 19.431 1.00 94.12 104 SER A CA 1
ATOM 869 C C . SER A 1 104 ? -8.325 -0.046 19.207 1.00 94.12 104 SER A C 1
ATOM 871 O O . SER A 1 104 ? -9.116 -0.400 18.334 1.00 94.12 104 SER A O 1
ATOM 873 N N . SER A 1 105 ? -7.715 -0.910 20.022 1.00 94.19 105 SER A N 1
ATOM 874 C CA . SER A 1 105 ? -7.970 -2.357 19.997 1.00 94.19 105 SER A CA 1
ATOM 875 C C . SER A 1 105 ? -9.457 -2.673 20.145 1.00 94.19 105 SER A C 1
ATOM 877 O O . SER A 1 105 ? -10.020 -3.297 19.260 1.00 94.19 105 SER A O 1
ATOM 879 N N . ALA A 1 106 ? -10.112 -2.128 21.175 1.00 94.00 106 ALA A N 1
ATOM 880 C CA . ALA A 1 106 ? -11.544 -2.328 21.406 1.00 94.00 106 ALA A CA 1
ATOM 881 C C . ALA A 1 106 ? -12.397 -1.938 20.187 1.00 94.00 106 ALA A C 1
ATOM 883 O O . ALA A 1 106 ? -13.284 -2.682 19.789 1.00 94.00 106 ALA A O 1
ATOM 884 N N . PHE A 1 107 ? -12.083 -0.807 19.544 1.00 92.62 107 PHE A N 1
ATOM 885 C CA . PHE A 1 107 ? -12.793 -0.372 18.344 1.00 92.62 107 PHE A CA 1
ATOM 886 C C . PHE A 1 107 ? -12.572 -1.330 17.166 1.00 92.62 107 PHE A C 1
ATOM 888 O O . PHE A 1 107 ? -13.519 -1.655 16.458 1.00 92.62 107 PHE A O 1
ATOM 895 N N . MET A 1 108 ? -11.336 -1.786 16.947 1.00 94.62 108 MET A N 1
ATOM 896 C CA . MET A 1 108 ? -11.030 -2.735 15.873 1.00 94.62 108 MET A CA 1
ATOM 897 C C . MET A 1 108 ? -11.647 -4.115 16.121 1.00 94.62 108 MET A C 1
ATOM 899 O O . MET A 1 108 ? -12.095 -4.731 15.161 1.00 94.62 108 MET A O 1
ATOM 903 N N . ASP A 1 109 ? -11.700 -4.572 17.374 1.00 93.75 109 ASP A N 1
ATOM 904 C CA . ASP A 1 109 ? -12.248 -5.877 17.754 1.00 93.75 109 ASP A CA 1
ATOM 905 C C . ASP A 1 109 ? -13.785 -5.906 17.664 1.00 93.75 109 ASP A C 1
ATOM 907 O O . ASP A 1 109 ? -14.354 -6.903 17.214 1.00 93.75 109 ASP A O 1
ATOM 911 N N . GLU A 1 110 ? -14.453 -4.813 18.054 1.00 92.62 110 GLU A N 1
ATOM 912 C CA . GLU A 1 110 ? -15.918 -4.695 18.067 1.00 92.62 110 GLU A CA 1
ATOM 913 C C . GLU A 1 110 ? -16.494 -4.301 16.701 1.00 92.62 110 GLU A C 1
ATOM 915 O O . GLU A 1 110 ? -17.427 -4.936 16.212 1.00 92.62 110 GLU A O 1
ATOM 920 N N . ILE A 1 111 ? -15.942 -3.257 16.072 1.00 91.75 111 ILE A N 1
ATOM 921 C CA . ILE A 1 111 ? -16.502 -2.685 14.839 1.00 91.75 111 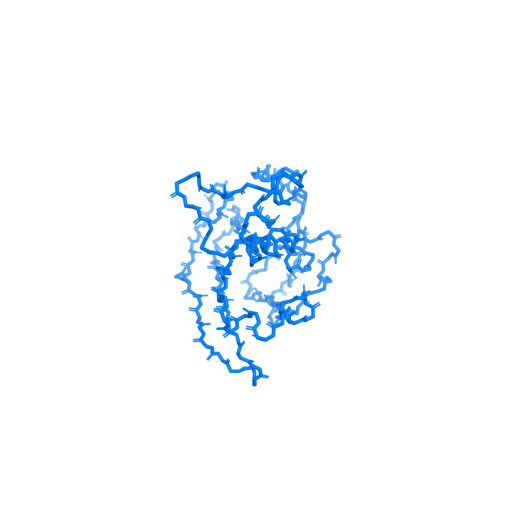ILE A CA 1
ATOM 922 C C . ILE A 1 111 ? -15.985 -3.407 13.594 1.00 91.75 111 ILE A C 1
ATOM 924 O O . ILE A 1 111 ? -16.704 -3.459 12.598 1.00 91.75 111 ILE A O 1
ATOM 928 N N . GLN A 1 112 ? -14.752 -3.932 13.637 1.00 92.56 112 GLN A N 1
ATOM 929 C CA . GLN A 1 112 ? -14.078 -4.613 12.519 1.00 92.56 112 GLN A CA 1
ATOM 930 C C . GLN A 1 112 ? -14.311 -3.909 11.169 1.00 92.56 112 GLN A C 1
ATOM 932 O O . GLN A 1 112 ? -14.855 -4.504 10.237 1.00 92.56 112 GLN A O 1
ATOM 937 N N . PRO A 1 113 ? -13.965 -2.611 11.060 1.00 92.62 113 PRO A N 1
ATOM 938 C CA . PRO A 1 113 ? -14.262 -1.841 9.862 1.00 92.62 113 PRO A CA 1
ATOM 939 C C . PRO A 1 113 ? -13.496 -2.376 8.651 1.00 92.62 113 PRO A C 1
ATOM 941 O O . PRO A 1 113 ? -12.381 -2.884 8.783 1.00 92.62 113 PRO A O 1
ATOM 944 N N . ASP A 1 114 ? -14.057 -2.164 7.460 1.00 92.44 114 ASP A N 1
ATOM 945 C CA . ASP A 1 114 ? -13.394 -2.516 6.206 1.00 92.44 114 ASP A CA 1
ATOM 946 C C . ASP A 1 114 ? -12.018 -1.836 6.106 1.00 92.44 114 ASP A C 1
ATOM 948 O O . ASP A 1 114 ? -11.895 -0.605 6.138 1.00 92.44 114 ASP A O 1
ATOM 952 N N . ILE A 1 115 ? -10.973 -2.646 5.934 1.00 94.88 115 ILE A N 1
ATOM 953 C CA . ILE A 1 115 ? -9.627 -2.173 5.608 1.00 94.88 115 ILE A CA 1
ATOM 954 C C . ILE A 1 115 ? -9.486 -2.209 4.089 1.00 94.88 115 ILE A C 1
ATOM 956 O O . ILE A 1 115 ? -9.398 -3.271 3.480 1.00 94.88 115 ILE A O 1
ATOM 960 N N . VAL A 1 116 ? -9.463 -1.029 3.474 1.00 95.31 116 VAL A N 1
ATOM 961 C CA . VAL A 1 116 ? -9.353 -0.885 2.019 1.00 95.31 116 VAL A CA 1
ATOM 962 C C . VAL A 1 116 ? -7.902 -0.624 1.637 1.00 95.31 116 VAL A C 1
ATOM 964 O 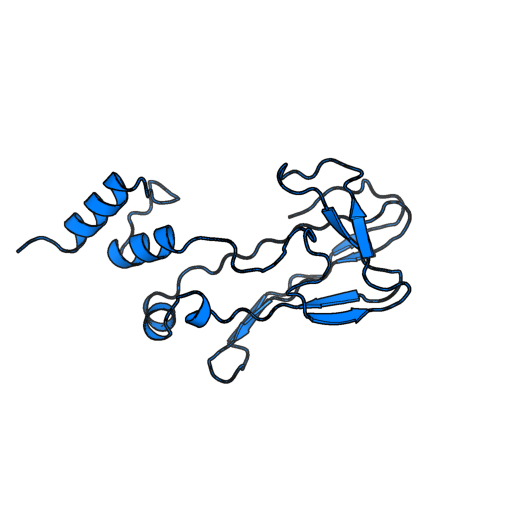O . VAL A 1 116 ? -7.321 0.379 2.055 1.00 95.31 116 VAL A O 1
ATOM 967 N N . ILE A 1 117 ? -7.339 -1.508 0.813 1.00 95.25 117 ILE A N 1
ATOM 968 C CA . ILE A 1 117 ? -6.022 -1.330 0.198 1.00 95.25 117 ILE A CA 1
ATOM 969 C C . ILE A 1 117 ? -6.196 -1.004 -1.283 1.00 95.25 117 ILE A C 1
ATOM 971 O O . ILE A 1 117 ? -7.135 -1.438 -1.947 1.00 95.25 117 ILE A O 1
ATOM 975 N N . THR A 1 118 ? -5.300 -0.177 -1.796 1.00 95.44 118 THR A N 1
ATOM 976 C CA . THR A 1 118 ? -5.207 0.176 -3.206 1.00 95.44 118 THR A CA 1
ATOM 977 C C . THR A 1 118 ? -3.741 0.425 -3.505 1.00 95.44 118 THR A C 1
ATOM 979 O O . THR A 1 118 ? -3.077 1.101 -2.718 1.00 95.44 118 THR A O 1
ATOM 982 N N . ASP A 1 119 ? -3.265 -0.083 -4.632 1.00 97.00 119 ASP A N 1
ATOM 983 C CA . ASP A 1 119 ? -1.940 0.221 -5.154 1.00 97.00 119 ASP A CA 1
ATOM 984 C C . ASP A 1 119 ? -2.049 0.540 -6.646 1.00 97.00 119 ASP A C 1
ATOM 986 O O . ASP A 1 119 ? -3.037 0.181 -7.283 1.00 97.00 119 ASP A O 1
ATOM 990 N N . TRP A 1 120 ? -1.066 1.253 -7.186 1.00 96.69 120 TRP A N 1
ATOM 991 C CA . TRP A 1 120 ? -0.977 1.528 -8.617 1.00 96.69 120 TRP A CA 1
ATOM 992 C C . TRP A 1 120 ? 0.357 1.025 -9.146 1.00 96.69 120 TRP A C 1
ATOM 994 O O . TRP A 1 120 ? 1.410 1.316 -8.581 1.00 96.69 120 TRP A O 1
ATOM 1004 N N . TYR A 1 121 ? 0.317 0.303 -10.260 1.00 95.62 121 TYR A N 1
ATOM 1005 C CA . TYR A 1 121 ? 1.506 -0.281 -10.868 1.00 95.62 121 TYR A CA 1
ATOM 1006 C C . TYR A 1 121 ? 1.439 -0.197 -12.391 1.00 95.62 121 TYR A C 1
ATOM 1008 O O . TYR A 1 121 ? 0.371 -0.281 -12.996 1.00 95.62 121 TYR A O 1
ATOM 1016 N N . ALA A 1 122 ? 2.600 -0.015 -13.012 1.00 94.94 122 ALA A N 1
ATOM 1017 C CA . ALA A 1 122 ? 2.761 -0.012 -14.457 1.00 94.94 122 ALA A CA 1
ATOM 1018 C C . ALA A 1 122 ? 4.115 -0.641 -14.813 1.00 94.94 122 ALA A C 1
ATOM 1020 O O . ALA A 1 122 ? 5.104 -0.393 -14.116 1.00 94.94 122 ALA A O 1
ATOM 1021 N N . PRO A 1 123 ? 4.188 -1.445 -15.883 1.00 93.62 123 PRO A N 1
ATOM 1022 C CA . PRO A 1 123 ? 5.457 -1.958 -16.382 1.00 93.62 123 PRO A CA 1
ATOM 1023 C C . PRO A 1 123 ? 6.251 -0.872 -17.117 1.00 93.62 123 PRO A C 1
ATOM 1025 O O . PRO A 1 123 ? 5.695 0.112 -17.610 1.00 93.62 123 PRO A O 1
ATOM 1028 N N . ARG A 1 124 ? 7.558 -1.095 -17.272 1.00 88.81 124 ARG A N 1
ATOM 1029 C CA . ARG A 1 124 ? 8.369 -0.371 -18.259 1.00 88.81 124 ARG A CA 1
ATOM 1030 C C . ARG A 1 124 ? 8.184 -0.982 -19.642 1.00 88.81 124 ARG A C 1
ATOM 1032 O O . ARG A 1 124 ? 8.016 -2.188 -19.764 1.00 88.81 124 ARG A O 1
ATOM 1039 N N . ARG A 1 125 ? 8.277 -0.174 -20.702 1.00 87.69 125 ARG A N 1
ATOM 1040 C CA . ARG A 1 125 ? 8.115 -0.670 -22.084 1.00 87.69 125 ARG A CA 1
ATOM 1041 C C . ARG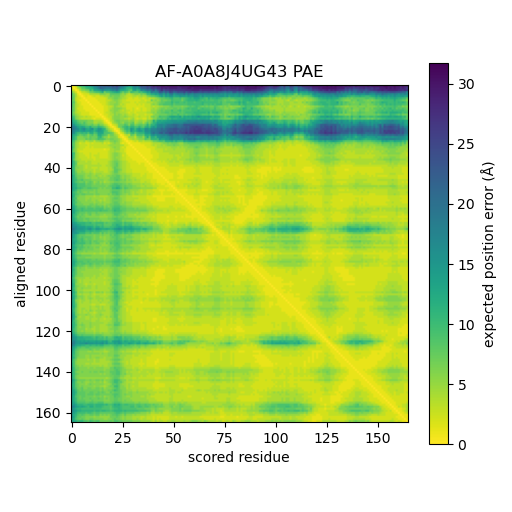 A 1 125 ? 9.265 -1.551 -22.551 1.00 87.69 125 ARG A C 1
ATOM 1043 O O . ARG A 1 125 ? 9.062 -2.434 -23.375 1.00 87.69 125 ARG A O 1
ATOM 1050 N N . ASP A 1 126 ? 10.479 -1.263 -22.113 1.00 87.75 126 ASP A N 1
ATOM 1051 C CA . ASP A 1 126 ? 11.704 -1.824 -22.676 1.00 87.75 126 ASP A CA 1
ATOM 1052 C C . ASP A 1 126 ? 12.139 -3.149 -22.040 1.00 87.75 126 ASP A C 1
ATOM 1054 O O . ASP A 1 126 ? 13.072 -3.770 -22.544 1.00 87.75 126 ASP A O 1
ATOM 1058 N N . CYS A 1 127 ? 11.436 -3.638 -21.015 1.00 88.31 127 CYS A N 1
ATOM 1059 C CA . CYS A 1 127 ? 11.668 -4.949 -20.411 1.00 88.31 127 CYS A CA 1
ATOM 1060 C C . CYS A 1 127 ? 10.359 -5.633 -19.992 1.00 88.31 127 CYS A C 1
ATOM 1062 O O . CYS A 1 127 ? 9.335 -4.982 -19.792 1.00 88.31 127 CYS A O 1
ATOM 1064 N N . GLY A 1 128 ? 10.400 -6.962 -19.874 1.00 93.00 128 GLY A N 1
ATOM 1065 C CA . GLY A 1 128 ? 9.359 -7.700 -19.163 1.00 93.00 128 GLY A CA 1
ATOM 1066 C C . GLY A 1 128 ? 9.517 -7.532 -17.650 1.00 93.00 128 GLY A C 1
ATOM 1067 O O . GLY A 1 128 ? 10.628 -7.318 -17.160 1.00 93.00 128 GLY A O 1
ATOM 1068 N N . SER A 1 129 ? 8.414 -7.620 -16.911 1.00 94.62 129 SER A N 1
ATOM 1069 C CA . SER A 1 129 ? 8.416 -7.454 -15.455 1.00 94.62 129 SER A CA 1
ATOM 1070 C C . SER A 1 129 ? 7.290 -8.232 -14.787 1.00 94.62 129 SER A C 1
ATOM 1072 O O . SER A 1 129 ? 6.272 -8.525 -15.412 1.00 94.62 129 SER A O 1
ATOM 1074 N N . GLU A 1 130 ? 7.434 -8.485 -13.492 1.00 96.19 130 GLU A N 1
ATOM 1075 C CA . GLU A 1 130 ? 6.381 -9.045 -12.647 1.00 96.19 130 GLU A CA 1
ATOM 1076 C C . GLU A 1 130 ? 6.058 -8.076 -11.514 1.00 96.19 130 GLU A C 1
ATOM 1078 O O . GLU A 1 130 ? 6.958 -7.499 -10.902 1.00 96.19 130 GLU A O 1
ATOM 1083 N N . TYR A 1 131 ? 4.768 -7.896 -11.246 1.00 97.44 131 TYR A N 1
ATOM 1084 C CA . TYR A 1 131 ? 4.276 -7.161 -10.089 1.00 97.44 131 TYR A CA 1
ATOM 1085 C C . TYR A 1 131 ? 3.696 -8.130 -9.059 1.00 97.44 131 TYR A C 1
ATOM 1087 O O . TYR A 1 131 ? 2.933 -9.036 -9.403 1.00 97.44 131 TYR A O 1
ATOM 1095 N N . GLU A 1 132 ? 4.046 -7.905 -7.795 1.00 97.56 132 GLU A N 1
ATOM 1096 C CA . GLU A 1 132 ? 3.592 -8.680 -6.646 1.00 97.56 132 GLU A CA 1
ATOM 1097 C C . GLU A 1 132 ? 3.235 -7.736 -5.490 1.00 97.56 132 GLU A C 1
ATOM 1099 O O . GLU A 1 132 ? 3.959 -6.779 -5.206 1.00 97.56 132 GLU A O 1
ATOM 1104 N N . ILE A 1 133 ? 2.132 -8.035 -4.800 1.00 97.69 133 ILE A N 1
ATOM 1105 C CA . ILE A 1 133 ? 1.719 -7.368 -3.565 1.00 97.69 133 ILE A CA 1
ATOM 1106 C C . ILE A 1 133 ? 1.288 -8.413 -2.539 1.00 97.69 133 ILE A C 1
ATOM 1108 O O . ILE A 1 133 ? 0.575 -9.360 -2.860 1.00 97.69 133 ILE A O 1
ATOM 1112 N N . CYS A 1 134 ? 1.701 -8.218 -1.290 1.00 98.06 134 CYS A N 1
ATOM 1113 C CA . CYS A 1 134 ? 1.238 -8.994 -0.149 1.00 98.06 134 CYS A CA 1
ATOM 1114 C C . CYS A 1 134 ? 0.845 -8.033 0.974 1.00 98.06 134 CYS A C 1
ATOM 1116 O O . CYS A 1 134 ? 1.602 -7.120 1.320 1.00 98.06 134 CYS A O 1
ATOM 1118 N N . VAL A 1 135 ? -0.351 -8.222 1.528 1.00 98.25 135 VAL A N 1
ATOM 1119 C CA . VAL A 1 135 ? -0.862 -7.443 2.654 1.00 98.25 135 VAL A CA 1
ATOM 1120 C C . VAL A 1 135 ? -1.276 -8.383 3.768 1.00 98.25 135 VAL A C 1
ATOM 1122 O O . VAL A 1 135 ? -2.102 -9.272 3.579 1.00 98.25 135 VAL A O 1
ATOM 1125 N N . GLU A 1 136 ? -0.733 -8.144 4.955 1.00 98.44 136 GLU A N 1
ATOM 1126 C CA . GLU A 1 136 ? -0.973 -8.973 6.127 1.00 98.44 136 GLU A CA 1
ATOM 1127 C C . GLU A 1 136 ? -1.658 -8.155 7.221 1.00 98.44 136 GLU A C 1
ATOM 1129 O O . GLU A 1 136 ? -1.160 -7.110 7.652 1.00 98.44 136 GLU A O 1
ATOM 1134 N N . LEU A 1 137 ? -2.795 -8.650 7.709 1.00 98.00 137 LEU A N 1
ATOM 1135 C CA . LEU A 1 137 ? -3.404 -8.158 8.937 1.00 98.00 137 LEU A CA 1
ATOM 1136 C C . LEU A 1 137 ? -2.787 -8.904 10.117 1.00 98.00 137 LEU A C 1
ATOM 1138 O O . LEU A 1 137 ? -2.885 -10.127 10.202 1.00 98.00 137 LEU A O 1
ATOM 1142 N N . LEU A 1 138 ? -2.170 -8.167 11.038 1.00 98.06 138 LEU A N 1
ATOM 1143 C CA . LEU A 1 138 ? -1.445 -8.731 12.173 1.00 98.06 138 LEU A CA 1
ATOM 1144 C C . LEU A 1 138 ? -2.179 -8.478 13.494 1.00 98.06 138 LEU A C 1
ATOM 1146 O O . LEU A 1 138 ? -2.729 -7.400 13.712 1.00 98.06 138 LEU A O 1
ATOM 1150 N N . ASN A 1 139 ? -2.117 -9.441 14.415 1.00 95.75 139 ASN A N 1
ATOM 1151 C CA . ASN A 1 139 ? -2.572 -9.250 15.793 1.00 95.75 139 ASN A CA 1
ATOM 1152 C C . ASN A 1 139 ? -1.528 -8.508 16.653 1.00 95.75 139 ASN A C 1
ATOM 1154 O O . ASN A 1 139 ? -0.411 -8.221 16.219 1.00 95.75 139 ASN A O 1
ATOM 1158 N N . HIS A 1 140 ? -1.852 -8.258 17.926 1.00 94.00 140 HIS A N 1
ATOM 1159 C CA . HIS A 1 140 ? -0.955 -7.588 18.881 1.00 94.00 140 HIS A CA 1
ATOM 1160 C C . HIS A 1 140 ? 0.398 -8.302 19.097 1.00 94.00 140 HIS A C 1
ATOM 1162 O O . HIS A 1 140 ? 1.379 -7.658 19.462 1.00 94.00 140 HIS A O 1
ATOM 1168 N N . LYS A 1 141 ? 0.485 -9.617 18.842 1.00 95.81 141 LYS A N 1
ATOM 1169 C CA . LYS A 1 141 ? 1.737 -10.402 18.884 1.00 95.81 141 LYS A CA 1
ATOM 1170 C C . LYS A 1 141 ? 2.467 -10.431 17.537 1.00 95.81 141 LYS A C 1
ATOM 1172 O O . LYS A 1 141 ? 3.391 -11.224 17.377 1.00 95.81 141 LYS A O 1
ATOM 1177 N N . LYS A 1 142 ? 2.043 -9.611 16.568 1.00 95.56 142 LYS A N 1
ATOM 1178 C CA . LYS A 1 142 ? 2.515 -9.606 15.174 1.00 95.56 142 LYS A CA 1
ATOM 1179 C C . LYS A 1 142 ? 2.338 -10.949 14.456 1.00 95.56 142 LYS A C 1
ATOM 1181 O O . LYS A 1 142 ? 3.073 -11.245 13.522 1.00 95.56 142 LYS A O 1
ATOM 1186 N N . LYS A 1 143 ? 1.377 -11.771 14.887 1.00 98.00 143 LYS A N 1
ATOM 1187 C CA . LYS A 1 143 ? 0.992 -12.973 14.141 1.00 98.00 143 LYS A CA 1
ATOM 1188 C C . LYS A 1 143 ? -0.040 -12.605 13.089 1.00 98.00 143 LYS A C 1
ATOM 1190 O O . LYS A 1 143 ? -0.947 -11.823 13.374 1.00 98.00 143 LYS A O 1
ATOM 1195 N N . ILE A 1 144 ? 0.094 -13.205 11.917 1.00 98.25 144 ILE A N 1
ATOM 1196 C CA . ILE A 1 144 ? -0.828 -13.041 10.800 1.00 98.25 144 ILE A CA 1
ATOM 1197 C C . ILE A 1 144 ? -2.208 -13.584 11.192 1.00 98.25 144 ILE A C 1
ATOM 1199 O O . ILE A 1 144 ? -2.324 -14.707 11.681 1.00 98.25 144 ILE A O 1
ATOM 1203 N N . ILE A 1 145 ? -3.236 -12.761 10.997 1.00 97.19 145 ILE A N 1
ATOM 1204 C CA . ILE A 1 145 ? -4.654 -13.123 11.106 1.00 97.19 145 ILE A CA 1
ATOM 1205 C C . ILE A 1 145 ? -5.237 -13.347 9.707 1.00 97.19 145 ILE A C 1
ATOM 1207 O O . ILE A 1 145 ? -6.018 -14.271 9.509 1.00 97.19 145 ILE A O 1
ATOM 1211 N N . HIS A 1 146 ? -4.859 -12.508 8.740 1.00 97.31 146 HIS A N 1
ATOM 1212 C CA . HIS A 1 146 ? -5.337 -12.586 7.362 1.00 97.31 146 HIS A CA 1
ATOM 1213 C C . HIS A 1 146 ? -4.226 -12.167 6.399 1.00 97.31 146 HIS A C 1
ATOM 1215 O O . HIS A 1 146 ? -3.494 -11.220 6.683 1.00 97.31 146 HIS A O 1
ATOM 1221 N N . VAL A 1 147 ? -4.138 -12.847 5.254 1.00 98.12 147 VAL A N 1
ATOM 1222 C CA . VAL A 1 147 ? -3.279 -12.473 4.121 1.00 98.12 147 VAL A CA 1
ATOM 1223 C C . VAL A 1 147 ? -4.133 -12.139 2.904 1.00 98.12 147 VAL A C 1
ATOM 1225 O O . VAL A 1 147 ? -5.086 -12.858 2.607 1.00 98.12 147 VAL A O 1
ATOM 1228 N N . PHE A 1 148 ? -3.787 -11.065 2.208 1.00 97.62 148 PHE A N 1
ATOM 1229 C CA . PHE A 1 148 ? -4.232 -10.773 0.852 1.00 97.62 148 PHE A CA 1
ATOM 1230 C C . PHE A 1 148 ? -3.002 -10.765 -0.057 1.00 97.62 148 PHE A C 1
ATOM 1232 O O . PHE A 1 148 ? -2.143 -9.892 0.068 1.00 97.62 148 PHE A O 1
ATOM 1239 N N . GLN A 1 149 ? -2.917 -11.750 -0.946 1.00 97.19 149 GLN A N 1
ATOM 1240 C CA . GLN A 1 149 ? -1.829 -11.899 -1.910 1.00 97.19 149 GLN A CA 1
ATOM 1241 C C . GLN A 1 149 ? -2.429 -12.424 -3.221 1.00 97.19 149 GLN A C 1
ATOM 1243 O O . GLN A 1 149 ? -2.668 -13.627 -3.341 1.00 97.19 149 GLN A O 1
ATOM 1248 N N . PRO A 1 150 ? -2.782 -11.534 -4.163 1.00 96.38 150 PRO A N 1
ATOM 1249 C CA . PRO A 1 150 ? -3.259 -11.942 -5.476 1.00 96.38 150 PRO A CA 1
ATOM 1250 C C . PRO A 1 150 ? -2.136 -12.603 -6.285 1.00 96.38 150 PRO A C 1
ATOM 1252 O O . PRO A 1 150 ? -0.955 -12.499 -5.945 1.00 96.38 150 PRO A O 1
ATOM 1255 N N . GLU A 1 151 ? -2.509 -13.269 -7.377 1.00 97.19 151 GLU A N 1
ATOM 1256 C CA . GLU A 1 151 ? -1.533 -13.810 -8.322 1.00 97.19 151 GLU A CA 1
ATOM 1257 C C . GLU A 1 151 ? -0.639 -12.704 -8.892 1.00 97.19 151 GLU A C 1
ATOM 1259 O O . GLU A 1 151 ? -1.070 -11.564 -9.103 1.00 97.19 151 GLU A O 1
ATOM 1264 N N . LYS A 1 152 ? 0.624 -13.059 -9.151 1.00 96.81 152 LYS A N 1
ATOM 1265 C CA . LYS A 1 152 ? 1.591 -12.150 -9.766 1.00 96.81 152 LYS A CA 1
ATOM 1266 C C . LYS A 1 152 ? 1.090 -11.702 -11.127 1.00 96.81 152 LYS A C 1
ATOM 1268 O O . LYS A 1 152 ? 0.589 -12.500 -11.917 1.00 96.81 152 LYS A O 1
ATOM 1273 N N . VAL A 1 153 ? 1.290 -10.425 -11.425 1.00 97.00 153 VAL A N 1
ATOM 1274 C CA . VAL A 1 153 ? 0.924 -9.865 -12.724 1.00 97.00 153 VAL A CA 1
ATOM 1275 C C . VAL A 1 153 ? 2.174 -9.752 -13.577 1.00 97.00 153 VAL A C 1
ATOM 1277 O O . VAL A 1 153 ? 3.047 -8.929 -13.304 1.00 97.00 153 VAL A O 1
ATOM 1280 N N . THR A 1 154 ? 2.249 -10.570 -14.621 1.00 96.62 154 THR A N 1
ATOM 1281 C CA . THR A 1 154 ? 3.356 -10.556 -15.579 1.00 96.62 154 THR A CA 1
ATOM 1282 C C . THR A 1 154 ? 3.063 -9.596 -16.725 1.00 96.62 154 THR A C 1
ATOM 1284 O O . THR A 1 154 ? 1.954 -9.541 -17.260 1.00 96.62 154 THR A O 1
ATOM 1287 N N . PHE A 1 155 ? 4.085 -8.855 -17.132 1.00 96.31 155 PHE A N 1
ATOM 1288 C CA . PHE A 1 155 ? 4.044 -7.938 -18.257 1.00 96.31 155 PHE A CA 1
ATOM 1289 C C . PHE A 1 155 ? 5.123 -8.313 -19.271 1.00 96.31 155 PHE A C 1
ATOM 1291 O O . PHE A 1 155 ? 6.284 -8.477 -18.885 1.00 96.31 155 PHE A O 1
ATOM 1298 N N . PRO A 1 156 ? 4.779 -8.434 -20.564 1.00 95.44 156 PRO A N 1
ATOM 1299 C CA . PRO A 1 156 ? 5.769 -8.681 -21.596 1.00 95.44 156 PRO A CA 1
ATOM 1300 C C . PRO A 1 156 ? 6.607 -7.426 -21.852 1.00 95.44 156 PRO A C 1
ATOM 1302 O O . PRO A 1 156 ? 6.185 -6.297 -21.583 1.00 95.44 156 PRO A O 1
ATOM 1305 N N . GLN A 1 157 ? 7.779 -7.634 -22.443 1.00 93.69 157 GLN A N 1
ATOM 1306 C CA . GLN A 1 157 ? 8.518 -6.558 -23.088 1.00 93.69 157 GLN A CA 1
ATOM 1307 C C .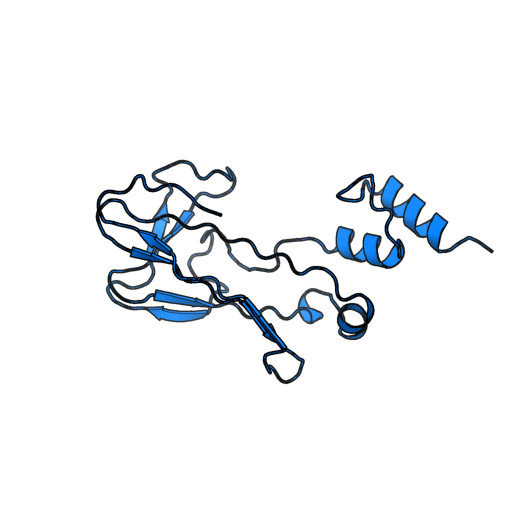 GLN A 1 157 ? 7.675 -5.954 -24.229 1.00 93.69 157 GLN A C 1
ATOM 1309 O O . GLN A 1 157 ? 6.876 -6.648 -24.853 1.00 93.69 157 GLN A O 1
ATOM 1314 N N . TRP A 1 158 ? 7.861 -4.660 -24.497 1.00 92.12 158 TRP A N 1
ATOM 1315 C CA . TRP A 1 158 ? 7.118 -3.872 -25.489 1.00 92.12 158 TRP A CA 1
ATOM 1316 C C . TRP A 1 158 ? 5.620 -3.737 -25.192 1.00 92.12 158 TRP A C 1
ATOM 1318 O O . TRP A 1 158 ? 4.776 -3.887 -26.069 1.00 92.12 158 TRP A O 1
ATOM 1328 N N . ASN A 1 159 ? 5.301 -3.402 -23.944 1.00 91.31 159 ASN A N 1
ATOM 1329 C CA . ASN A 1 159 ? 3.944 -3.106 -23.483 1.00 91.31 159 ASN A CA 1
ATOM 1330 C C . ASN A 1 159 ? 3.569 -1.612 -23.602 1.00 91.31 159 ASN A C 1
ATOM 1332 O O . ASN A 1 159 ? 4.399 -0.741 -23.887 1.00 91.31 159 ASN A O 1
ATOM 1336 N N . ASP A 1 160 ? 2.303 -1.317 -23.308 1.00 90.44 160 ASP A N 1
ATOM 1337 C CA . ASP A 1 160 ? 1.733 0.028 -23.375 1.00 90.44 160 ASP A CA 1
ATOM 1338 C C . ASP A 1 160 ? 2.025 0.905 -22.150 1.00 90.44 160 ASP A C 1
ATOM 1340 O O . ASP A 1 160 ? 1.647 2.075 -22.150 1.00 90.44 160 ASP A O 1
ATOM 1344 N N . GLN A 1 161 ? 2.732 0.412 -21.125 1.00 90.56 161 GLN A N 1
ATOM 1345 C CA . GLN A 1 161 ? 3.028 1.159 -19.888 1.00 90.56 161 GLN A CA 1
ATOM 1346 C C . GLN A 1 161 ? 1.770 1.745 -19.227 1.00 90.56 161 GLN A C 1
ATOM 1348 O O . GLN A 1 161 ? 1.769 2.883 -18.752 1.00 90.56 161 GLN A O 1
ATOM 1353 N N . GLU A 1 162 ? 0.665 1.005 -19.272 1.00 92.50 162 GLU A N 1
ATOM 1354 C CA . GLU A 1 162 ? -0.593 1.442 -18.680 1.00 92.50 162 GLU A CA 1
ATOM 1355 C C . GLU A 1 162 ? -0.596 1.231 -17.169 1.00 92.50 162 GLU A C 1
ATOM 1357 O O . GLU A 1 162 ? -0.205 0.174 -16.665 1.00 92.50 162 GLU A O 1
ATOM 1362 N N . TRP A 1 163 ? -1.083 2.247 -16.460 1.00 94.56 163 TRP A N 1
ATOM 1363 C CA . TRP A 1 163 ? -1.334 2.188 -15.029 1.00 94.56 163 TRP A CA 1
ATOM 1364 C C . TRP A 1 163 ? -2.521 1.276 -14.731 1.00 94.56 163 TRP A C 1
ATOM 1366 O O . TRP A 1 163 ? -3.629 1.503 -15.220 1.00 94.56 163 TRP A O 1
ATOM 1376 N N . LYS A 1 164 ? -2.285 0.274 -13.885 1.00 94.19 164 LYS A N 1
ATOM 1377 C CA . LYS A 1 164 ? -3.297 -0.631 -13.334 1.00 94.19 164 LYS A CA 1
ATOM 1378 C C . LYS A 1 164 ? -3.480 -0.367 -11.839 1.00 94.19 164 LYS A C 1
ATOM 1380 O O . LYS A 1 164 ? -2.544 0.092 -11.184 1.00 94.19 164 LYS A O 1
ATOM 1385 N N . LYS A 1 165 ? -4.687 -0.640 -11.339 1.00 93.44 165 LYS A N 1
ATOM 1386 C CA . LYS A 1 165 ? -5.129 -0.423 -9.957 1.00 93.44 165 LYS A CA 1
ATOM 1387 C C . LYS A 1 165 ? -5.676 -1.711 -9.362 1.00 93.44 165 LYS A C 1
ATOM 1389 O O . LYS A 1 165 ? -6.445 -2.370 -10.098 1.00 93.44 165 LYS A O 1
#

Sequence (165 aa):
MVDNTAFWEERCRREGYKPLNNHRVPRDWQAFYVLCKKRRNLLKNPNADNRFSGWNILENGGDKWGIGDLQKPHPDKTVTKYFVTSYWPCIKAQLISLEKQGYSSAFMDEIQPDIVITDWYAPRRDCGSEYEICVELLNHKKKIIHVFQPEKVTFPQWNDQEWKK

Secondary structure (DSSP, 8-state):
---HHHHHHHHHHHTT---SSTT---S-HHHHHHHHHH-S--SSSTTSTTTTTT-EEEEE-TT--EEEE-SS--SSTT--EEEE--SS-EEEE----TGGGT--HHHHHHH---------B---TTS-EEE---EEEE-TTS-EEEEE-PPPEEE-SS-----B-

Organism: Clarias magur (NCBI:txid1594786)

Foldseek 3Di:
DPDPQVVLVVVCVVVVNDPPDPPDDDPHSVLSSVCVVLDDDQQDCQQCPVPCPQKDWPDADDVGKDKDADPDQDPPNVRGIDIDHDPDDTDIDHDGDVVVSPQDPVNCVPVVDDDDDDHKDWDDQAAKDKDWDKDFDADPVRDGPDIDTDDIDIDGHRDPRDIDD